Protein AF-A0A0K8PSS9-F1 (afdb_mon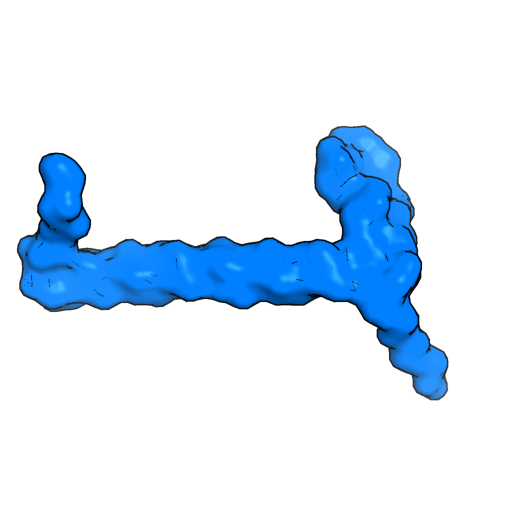omer_lite)

Organism: Streptomyces azureus (NCBI:txid146537)

InterPro domains:
  IPR007061 Mycothiol-S-transferase [PF04978] (2-46)
  IPR034660 DinB/YfiT-like putative metalloenzymes [G3DSA:1.20.120.450] (1-49)
  IPR034660 DinB/YfiT-like putative metalloenzymes [SSF109854] (2-45)

Structure (mmCIF, N/CA/C/O backbone):
data_AF-A0A0K8PSS9-F1
#
_entry.id   AF-A0A0K8PSS9-F1
#
loop_
_atom_site.group_PDB
_atom_site.id
_atom_site.type_symbol
_atom_site.label_atom_id
_atom_site.label_alt_id
_atom_site.label_comp_id
_atom_site.label_asym_id
_atom_site.label_entity_id
_atom_site.label_seq_id
_atom_site.pdbx_PDB_ins_code
_atom_site.Cartn_x
_atom_site.Cartn_y
_atom_site.Cartn_z
_atom_site.occupancy
_atom_site.B_iso_or_equiv
_atom_site.auth_seq_id
_atom_site.auth_comp_id
_atom_site.auth_asym_id
_atom_site.auth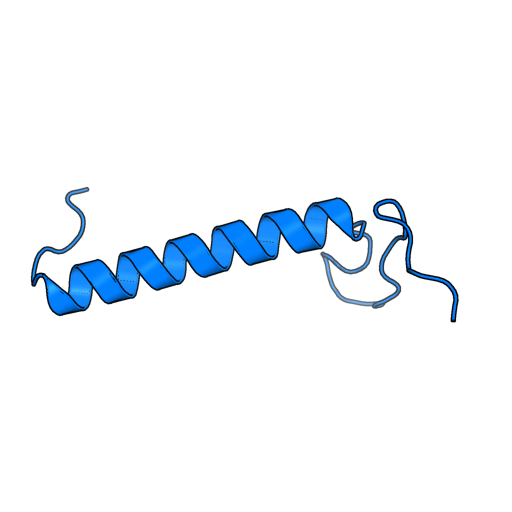_atom_id
_atom_site.pdbx_PDB_model_num
ATOM 1 N N . MET A 1 1 ? -5.468 -7.902 -25.010 1.00 47.25 1 MET A N 1
ATOM 2 C CA . MET A 1 1 ? -4.620 -7.020 -24.176 1.00 47.25 1 MET A CA 1
ATOM 3 C C . MET A 1 1 ? -3.674 -7.912 -23.392 1.00 47.25 1 MET A C 1
ATOM 5 O O . MET A 1 1 ? -4.150 -8.896 -22.843 1.00 47.25 1 MET A O 1
ATOM 9 N N . ALA A 1 2 ? -2.369 -7.641 -23.401 1.00 71.75 2 ALA A N 1
ATOM 10 C CA . ALA A 1 2 ? -1.424 -8.362 -22.547 1.00 71.75 2 ALA A CA 1
ATOM 11 C C . ALA A 1 2 ? -1.440 -7.731 -21.147 1.00 71.75 2 ALA A C 1
ATOM 13 O O . ALA A 1 2 ? -1.428 -6.505 -21.038 1.00 71.75 2 ALA A O 1
ATOM 14 N N . ALA A 1 3 ? -1.515 -8.551 -20.099 1.00 85.94 3 ALA A N 1
ATOM 15 C CA . ALA A 1 3 ? -1.349 -8.082 -18.727 1.00 85.94 3 ALA A CA 1
ATOM 16 C C . ALA A 1 3 ? 0.127 -7.742 -18.467 1.00 85.94 3 ALA A C 1
ATOM 18 O O . ALA A 1 3 ? 1.011 -8.398 -19.020 1.00 85.94 3 ALA A O 1
ATOM 19 N N . ALA A 1 4 ? 0.382 -6.732 -17.632 1.00 89.75 4 ALA A N 1
ATOM 20 C CA . ALA A 1 4 ? 1.732 -6.416 -17.176 1.00 89.75 4 ALA A CA 1
ATOM 21 C C . ALA A 1 4 ? 2.274 -7.544 -16.282 1.00 89.75 4 ALA A C 1
ATOM 23 O O . ALA A 1 4 ? 1.534 -8.118 -15.477 1.00 89.75 4 ALA A O 1
ATOM 24 N N . SER A 1 5 ? 3.561 -7.855 -16.421 1.00 94.75 5 SER A N 1
ATOM 25 C CA . SER A 1 5 ? 4.261 -8.780 -15.534 1.00 94.75 5 SER A CA 1
ATOM 26 C C . SER A 1 5 ? 4.528 -8.116 -14.185 1.00 94.75 5 SER A C 1
ATOM 28 O O . SER A 1 5 ? 4.799 -6.921 -14.101 1.00 94.75 5 SER A O 1
ATOM 30 N N . LEU A 1 6 ? 4.525 -8.901 -13.106 1.00 94.81 6 LEU A N 1
ATOM 31 C CA . LEU A 1 6 ? 4.912 -8.413 -11.777 1.00 94.81 6 LEU A CA 1
ATOM 32 C C . LEU A 1 6 ? 6.367 -7.930 -11.718 1.00 94.81 6 LEU A C 1
ATOM 34 O O . LEU A 1 6 ? 6.713 -7.122 -10.856 1.00 94.81 6 LEU A O 1
ATOM 38 N N . ASP A 1 7 ? 7.201 -8.406 -12.636 1.00 95.88 7 ASP A N 1
ATOM 39 C CA . ASP A 1 7 ? 8.607 -8.026 -12.716 1.00 95.88 7 ASP A CA 1
ATOM 40 C C . ASP A 1 7 ? 8.843 -6.873 -13.713 1.00 95.88 7 ASP A C 1
ATOM 42 O O . ASP A 1 7 ? 9.982 -6.440 -13.890 1.00 95.88 7 ASP A O 1
ATOM 46 N N . ASP A 1 8 ? 7.779 -6.322 -14.317 1.00 94.81 8 ASP A N 1
ATOM 47 C CA . ASP A 1 8 ? 7.874 -5.120 -15.146 1.00 94.81 8 ASP A CA 1
ATOM 48 C C . ASP A 1 8 ? 8.297 -3.921 -14.294 1.00 94.81 8 ASP A C 1
ATOM 50 O O . ASP A 1 8 ? 7.714 -3.637 -13.243 1.00 94.81 8 ASP A O 1
ATOM 54 N N . VAL A 1 9 ? 9.314 -3.203 -14.769 1.00 94.75 9 VAL A N 1
ATOM 55 C CA . VAL A 1 9 ? 9.888 -2.033 -14.098 1.00 94.75 9 VAL A CA 1
ATOM 56 C C . VAL A 1 9 ? 9.228 -0.748 -14.593 1.00 94.75 9 VAL A C 1
ATOM 58 O O . VAL A 1 9 ? 8.993 -0.571 -15.794 1.00 94.75 9 VAL A O 1
ATOM 61 N N . GLY A 1 10 ? 8.948 0.163 -13.658 1.00 90.56 10 GLY A N 1
ATOM 62 C CA . GLY A 1 10 ? 8.441 1.500 -13.951 1.00 90.56 10 GLY A CA 1
ATOM 63 C C . GLY A 1 10 ? 9.347 2.294 -14.901 1.00 90.56 10 GLY A C 1
ATOM 64 O O . GLY A 1 10 ? 10.534 2.022 -15.061 1.00 90.56 10 GLY A O 1
ATOM 65 N N . ARG A 1 11 ? 8.775 3.300 -15.571 1.00 86.81 11 ARG A N 1
ATOM 66 C CA . ARG A 1 11 ? 9.501 4.160 -16.525 1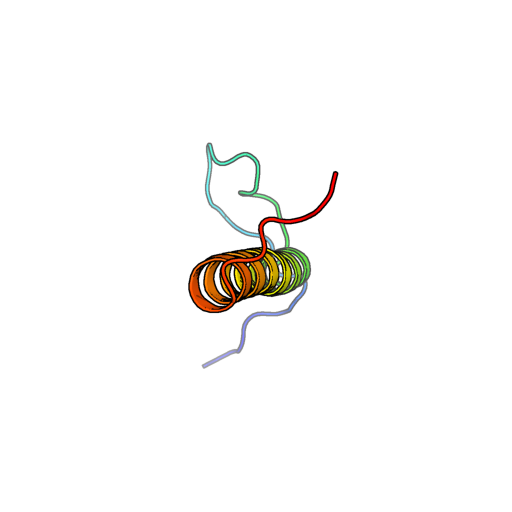.00 86.81 11 ARG A CA 1
ATOM 67 C C . ARG A 1 11 ? 9.330 5.641 -16.214 1.00 86.81 11 ARG A C 1
ATOM 69 O O . ARG A 1 11 ? 9.184 6.443 -17.128 1.00 86.81 11 ARG A O 1
ATOM 76 N N . HIS A 1 12 ? 9.300 6.003 -14.932 1.00 85.00 12 HIS A N 1
ATOM 77 C CA . HIS A 1 12 ? 9.118 7.394 -14.516 1.00 85.00 12 HIS A CA 1
ATOM 78 C C . HIS A 1 12 ? 10.473 8.058 -14.214 1.00 85.00 12 HIS A C 1
ATOM 80 O O . HIS A 1 12 ? 10.942 7.985 -13.072 1.00 85.00 12 HIS A O 1
ATOM 86 N N . PRO A 1 13 ? 11.119 8.723 -15.195 1.00 79.69 13 PRO A N 1
ATOM 87 C CA . PRO A 1 13 ? 12.364 9.439 -14.947 1.00 79.69 13 PRO A CA 1
ATOM 88 C C . PRO A 1 13 ? 12.159 10.516 -13.872 1.00 79.69 13 PRO A C 1
ATOM 90 O O . PRO A 1 13 ? 11.109 11.153 -13.799 1.00 79.69 13 PRO A O 1
ATOM 93 N N . GLY A 1 14 ? 13.147 10.679 -12.993 1.00 82.69 14 GLY A N 1
ATOM 94 C CA . GLY A 1 14 ? 13.125 11.674 -11.913 1.00 82.69 14 GLY A CA 1
ATOM 95 C C . GLY A 1 14 ? 12.357 11.273 -10.648 1.00 82.69 14 GLY A C 1
ATOM 96 O O . GLY A 1 14 ? 12.468 11.967 -9.642 1.00 82.69 14 GLY A O 1
ATOM 97 N N . ASN A 1 15 ? 11.635 10.147 -10.643 1.00 85.50 15 ASN A N 1
ATOM 98 C CA . ASN A 1 15 ? 11.077 9.587 -9.412 1.00 85.50 15 ASN A CA 1
ATOM 99 C C . ASN A 1 15 ? 12.069 8.580 -8.811 1.00 85.50 15 ASN A C 1
ATOM 101 O O . ASN A 1 15 ? 12.526 7.672 -9.504 1.00 85.50 15 ASN A O 1
ATOM 105 N N . ARG A 1 16 ? 12.370 8.699 -7.512 1.00 82.06 16 ARG A N 1
ATOM 106 C CA . ARG A 1 16 ? 13.233 7.753 -6.782 1.00 82.06 16 ARG A CA 1
ATOM 107 C C . ARG A 1 16 ? 12.719 6.312 -6.869 1.00 82.06 16 ARG A C 1
ATOM 109 O O . ARG A 1 16 ? 13.518 5.391 -6.995 1.00 82.06 16 ARG A O 1
ATOM 116 N N . SER A 1 17 ? 11.400 6.130 -6.864 1.00 85.81 17 SER A N 1
ATOM 117 C CA . SER A 1 17 ? 10.748 4.823 -7.028 1.00 85.81 17 SER A CA 1
ATOM 118 C C . SER A 1 17 ? 10.451 4.484 -8.492 1.00 85.81 17 SER A C 1
ATOM 120 O O . SER A 1 17 ? 9.812 3.476 -8.778 1.00 85.81 17 SER A O 1
ATOM 122 N N . GLY A 1 18 ? 10.919 5.304 -9.439 1.00 86.38 18 GLY A N 1
ATOM 123 C CA . GLY A 1 18 ? 10.677 5.140 -10.872 1.00 86.38 18 GLY A CA 1
ATOM 124 C C . GLY A 1 18 ? 11.229 3.840 -11.459 1.00 86.38 18 GLY A C 1
ATOM 125 O O . GLY A 1 18 ? 10.747 3.434 -12.507 1.00 86.38 18 GLY A O 1
ATOM 126 N N . ASN A 1 19 ? 12.164 3.182 -10.762 1.00 88.25 19 ASN A N 1
ATOM 127 C CA . ASN A 1 19 ? 12.770 1.897 -11.132 1.00 88.25 19 ASN A CA 1
ATOM 128 C C . ASN A 1 19 ? 12.248 0.705 -10.303 1.00 88.25 19 ASN A C 1
ATOM 130 O O . ASN A 1 19 ? 12.826 -0.380 -10.362 1.00 88.25 19 ASN A O 1
ATOM 134 N N . ALA A 1 20 ? 11.201 0.881 -9.493 1.00 94.00 20 ALA A N 1
ATOM 135 C CA . ALA A 1 20 ? 10.577 -0.246 -8.807 1.00 94.00 20 ALA A CA 1
ATOM 136 C C . ALA A 1 20 ? 9.842 -1.152 -9.808 1.00 94.00 20 ALA A C 1
ATOM 138 O O . ALA A 1 20 ? 9.342 -0.676 -10.830 1.00 94.00 20 ALA A O 1
ATOM 139 N N . ASN A 1 21 ? 9.761 -2.451 -9.512 1.00 95.94 21 ASN A N 1
ATOM 140 C CA . ASN A 1 21 ? 8.911 -3.363 -10.274 1.00 95.94 21 ASN A CA 1
ATOM 141 C C . ASN A 1 21 ? 7.464 -3.348 -9.760 1.00 95.94 21 ASN A C 1
ATOM 143 O O . ASN A 1 21 ? 7.190 -2.917 -8.636 1.00 95.94 21 ASN A O 1
ATOM 147 N N . LEU A 1 22 ? 6.530 -3.820 -10.587 1.00 95.25 2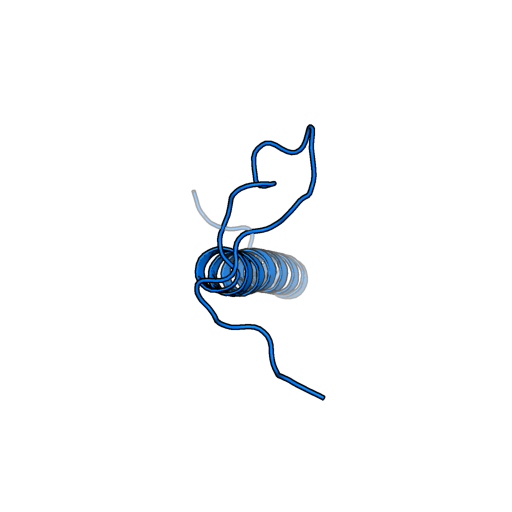2 LEU A N 1
ATOM 148 C CA . LEU A 1 22 ? 5.104 -3.825 -10.263 1.00 95.25 22 LEU A CA 1
ATOM 149 C C . LEU A 1 22 ? 4.803 -4.590 -8.965 1.00 95.25 22 LEU A C 1
ATOM 151 O O . LEU A 1 22 ? 3.964 -4.159 -8.179 1.00 95.25 22 LEU A O 1
ATOM 155 N N . ARG A 1 23 ? 5.523 -5.680 -8.685 1.00 96.88 23 ARG A N 1
ATOM 156 C CA . ARG A 1 23 ? 5.420 -6.416 -7.417 1.00 96.88 23 ARG A CA 1
ATOM 157 C C . ARG A 1 23 ? 5.686 -5.521 -6.212 1.00 96.88 23 ARG A C 1
ATOM 159 O O . ARG A 1 23 ? 4.880 -5.489 -5.287 1.00 96.88 23 ARG A O 1
ATOM 166 N N . TRP A 1 24 ? 6.804 -4.800 -6.232 1.00 96.19 24 TRP A N 1
ATOM 167 C CA . TRP A 1 24 ? 7.172 -3.860 -5.180 1.00 96.19 24 TRP A CA 1
ATOM 168 C C . TRP A 1 24 ? 6.101 -2.783 -5.035 1.00 96.19 24 TRP A C 1
ATOM 170 O O . TRP A 1 24 ? 5.656 -2.531 -3.920 1.00 96.19 24 TRP A O 1
ATOM 180 N N . MET A 1 25 ? 5.629 -2.216 -6.151 1.00 95.56 25 MET A N 1
ATOM 181 C CA . MET A 1 25 ? 4.595 -1.176 -6.137 1.00 95.56 25 MET A CA 1
ATOM 182 C C . MET A 1 25 ? 3.307 -1.663 -5.477 1.00 95.56 25 MET A C 1
ATOM 184 O O . MET A 1 25 ? 2.755 -0.964 -4.637 1.00 95.56 25 MET A O 1
ATOM 188 N N . LEU A 1 26 ? 2.837 -2.862 -5.825 1.00 96.38 26 LEU A N 1
ATOM 189 C CA . LEU A 1 26 ? 1.605 -3.410 -5.262 1.00 96.38 26 LEU A CA 1
ATOM 190 C C . LEU A 1 26 ? 1.731 -3.675 -3.762 1.00 96.38 26 LEU A C 1
ATOM 192 O O . LEU A 1 26 ? 0.819 -3.329 -3.018 1.00 96.38 26 LEU A O 1
ATOM 196 N N . ILE A 1 27 ? 2.860 -4.231 -3.313 1.00 97.50 27 ILE A N 1
ATOM 197 C CA . ILE A 1 27 ? 3.122 -4.426 -1.880 1.00 97.50 27 ILE A CA 1
ATOM 198 C C . ILE A 1 27 ? 3.118 -3.074 -1.157 1.00 97.50 27 ILE A C 1
ATOM 200 O O . ILE A 1 27 ? 2.383 -2.918 -0.187 1.00 97.50 27 ILE A O 1
ATOM 204 N N . HIS A 1 28 ? 3.823 -2.073 -1.694 1.00 95.94 28 HIS A N 1
ATOM 205 C CA . HIS A 1 28 ? 3.868 -0.734 -1.101 1.00 95.94 28 HIS A CA 1
ATOM 206 C C . HIS A 1 28 ? 2.479 -0.108 -1.010 1.00 95.94 28 HIS A C 1
ATOM 208 O O . HIS A 1 28 ? 2.109 0.418 0.031 1.00 95.94 28 HIS A O 1
ATOM 214 N N . LEU A 1 29 ? 1.674 -0.189 -2.072 1.00 96.62 29 LEU A N 1
ATOM 215 C CA . LEU A 1 29 ? 0.318 0.360 -2.065 1.00 96.62 29 LEU A CA 1
ATOM 216 C C . LEU A 1 29 ? -0.570 -0.312 -1.013 1.00 96.62 29 LEU A C 1
ATOM 218 O O . LEU A 1 29 ? -1.359 0.377 -0.366 1.00 96.62 29 LEU A O 1
ATOM 222 N N . VAL A 1 30 ? -0.439 -1.626 -0.817 1.00 98.19 30 VAL A N 1
ATOM 223 C CA . VAL A 1 30 ? -1.153 -2.342 0.249 1.00 98.19 30 VAL A CA 1
ATOM 224 C C . VAL A 1 30 ? -0.687 -1.865 1.625 1.00 98.19 30 VAL A C 1
ATOM 226 O O . VAL A 1 30 ? -1.529 -1.566 2.469 1.00 98.19 30 VAL A O 1
ATOM 229 N N . GLU A 1 31 ? 0.621 -1.728 1.844 1.00 98.06 31 GLU A N 1
ATOM 230 C CA . GLU A 1 31 ? 1.190 -1.250 3.111 1.00 98.06 31 GLU A CA 1
ATOM 231 C C . GLU A 1 31 ? 0.772 0.194 3.436 1.00 98.06 31 GLU A C 1
ATOM 233 O O . GLU A 1 31 ? 0.313 0.462 4.547 1.00 98.06 31 GLU A O 1
ATOM 238 N N . GLU A 1 32 ? 0.856 1.121 2.473 1.00 97.81 32 GLU A N 1
ATOM 239 C CA . GLU A 1 32 ? 0.391 2.504 2.656 1.00 97.81 32 GLU A CA 1
ATOM 240 C C . GLU A 1 32 ? -1.111 2.558 2.943 1.00 97.81 32 GLU A C 1
ATOM 242 O O . GLU A 1 32 ? -1.559 3.306 3.812 1.00 97.81 32 GLU A O 1
ATOM 247 N N . THR A 1 33 ? -1.905 1.744 2.240 1.00 97.75 33 THR A N 1
ATOM 248 C CA . THR A 1 33 ? -3.353 1.675 2.473 1.00 97.75 33 THR A CA 1
ATOM 249 C C . THR A 1 33 ? -3.661 1.123 3.865 1.00 97.75 33 THR A C 1
ATOM 251 O O . THR A 1 33 ? -4.555 1.641 4.532 1.00 97.75 33 THR A O 1
ATOM 254 N N . GLY A 1 34 ? -2.901 0.127 4.332 1.00 97.44 34 GLY A N 1
ATOM 255 C CA . GLY A 1 34 ? -2.989 -0.393 5.697 1.00 97.44 34 GLY A CA 1
ATOM 256 C C . GLY A 1 34 ? -2.720 0.692 6.738 1.00 97.44 34 GLY A C 1
ATOM 257 O O . GLY A 1 34 ? -3.557 0.916 7.608 1.00 97.44 34 GLY A O 1
ATOM 258 N N . ARG A 1 35 ? -1.632 1.459 6.580 1.00 96.69 35 ARG A N 1
ATOM 259 C CA . ARG A 1 35 ? -1.332 2.601 7.463 1.00 96.69 35 ARG A CA 1
ATOM 260 C C . ARG A 1 35 ? -2.450 3.639 7.489 1.00 96.69 35 ARG A C 1
ATOM 262 O O . ARG A 1 35 ? -2.788 4.153 8.551 1.00 96.69 35 ARG A O 1
ATOM 269 N N . HIS A 1 36 ? -3.038 3.956 6.337 1.00 96.75 36 HIS A N 1
ATOM 270 C CA . HIS A 1 36 ? -4.175 4.875 6.287 1.00 96.75 36 HIS A CA 1
ATOM 27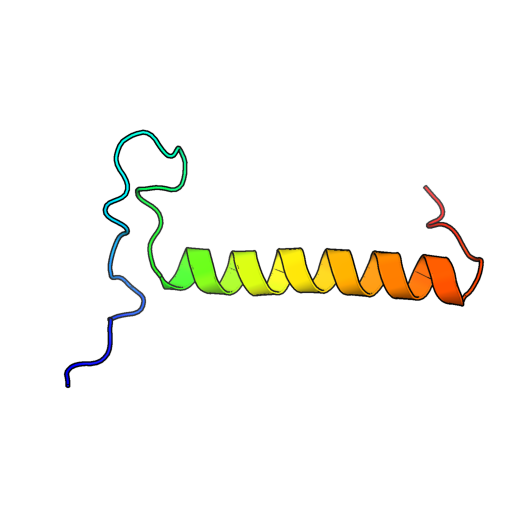1 C C . HIS A 1 36 ? -5.409 4.309 6.995 1.00 96.75 36 HIS A C 1
ATOM 273 O O . HIS A 1 36 ? -6.092 5.049 7.703 1.00 96.75 36 HIS A O 1
ATOM 279 N N . ALA A 1 37 ? -5.691 3.015 6.834 1.00 96.50 37 ALA A N 1
ATOM 280 C CA . ALA A 1 37 ? -6.793 2.357 7.526 1.00 96.50 37 ALA A CA 1
ATOM 281 C C . ALA A 1 37 ? -6.591 2.367 9.050 1.00 96.50 37 ALA A C 1
ATOM 283 O O . ALA A 1 37 ? -7.537 2.661 9.780 1.00 96.50 37 ALA A O 1
ATOM 284 N N . ASP A 1 38 ? -5.363 2.135 9.521 1.00 95.12 38 ASP A N 1
ATOM 285 C CA . ASP A 1 38 ? -5.017 2.223 10.942 1.00 95.12 38 ASP A CA 1
ATOM 286 C C . ASP A 1 38 ? -5.241 3.635 11.493 1.00 95.12 38 ASP A C 1
ATOM 288 O O . ASP A 1 38 ? -5.888 3.786 12.526 1.00 95.12 38 ASP A O 1
ATOM 292 N N . ILE A 1 39 ? -4.809 4.676 10.773 1.00 94.06 39 ILE A N 1
ATOM 293 C CA . ILE A 1 39 ? -5.051 6.076 11.164 1.00 94.06 39 ILE A CA 1
ATOM 294 C C . ILE A 1 39 ? -6.553 6.368 11.257 1.00 94.06 39 ILE A C 1
ATOM 296 O O . ILE A 1 39 ? -7.008 6.982 12.221 1.00 94.06 39 ILE A O 1
ATOM 300 N N . VAL A 1 40 ? -7.344 5.938 10.269 1.00 94.69 40 VAL A N 1
ATOM 301 C CA . VAL A 1 40 ? -8.803 6.134 10.288 1.00 94.69 40 VAL A CA 1
ATOM 302 C C . VAL A 1 40 ? -9.430 5.418 11.482 1.00 94.69 40 VAL A C 1
ATOM 304 O O . VAL A 1 40 ? -10.276 6.001 12.158 1.00 94.69 40 VAL A O 1
ATOM 307 N N . ARG A 1 41 ? -8.996 4.191 11.780 1.00 93.88 41 ARG A N 1
ATOM 308 C CA . ARG A 1 41 ? -9.449 3.446 12.957 1.00 93.88 41 ARG A CA 1
ATOM 309 C C . ARG A 1 41 ? -9.113 4.187 14.254 1.00 93.88 41 ARG A C 1
ATOM 311 O O . ARG A 1 41 ? -9.997 4.364 15.080 1.00 93.88 41 ARG A O 1
ATOM 318 N N . GLU A 1 42 ? -7.888 4.683 14.412 1.00 93.75 42 GLU A N 1
ATOM 319 C CA . GLU A 1 42 ? -7.480 5.465 15.591 1.00 93.75 42 GLU A CA 1
ATOM 320 C C . GLU A 1 42 ? -8.313 6.743 15.775 1.00 93.75 42 GLU A C 1
ATOM 322 O O . GLU A 1 42 ? -8.706 7.081 16.894 1.00 93.75 42 GLU A O 1
ATOM 327 N N . LEU A 1 43 ? -8.626 7.445 14.680 1.00 92.62 43 LEU A N 1
ATOM 328 C CA . LEU A 1 43 ? -9.485 8.632 14.719 1.00 92.62 43 LEU A CA 1
ATOM 329 C C . LEU A 1 43 ? -10.916 8.302 15.167 1.00 92.62 43 LEU A C 1
ATOM 331 O O . LEU A 1 43 ? -11.523 9.108 15.872 1.00 92.62 43 LEU A O 1
ATOM 335 N N . LEU A 1 44 ? -11.451 7.147 14.762 1.00 92.62 44 LEU A N 1
ATOM 336 C CA . LEU A 1 44 ? -12.794 6.694 15.137 1.00 92.62 44 LEU A CA 1
ATOM 337 C C . LEU A 1 44 ? -12.854 6.169 16.576 1.00 92.62 44 LEU A C 1
ATOM 339 O O . LEU A 1 44 ? -13.794 6.487 17.300 1.00 92.62 44 LEU A O 1
ATOM 343 N N . ASP A 1 45 ? -11.847 5.404 16.996 1.00 90.62 45 ASP A N 1
ATOM 344 C CA . ASP A 1 45 ? -11.790 4.785 18.324 1.00 90.62 45 ASP A CA 1
ATOM 345 C C . ASP A 1 45 ? -11.403 5.795 19.424 1.00 90.62 45 ASP A C 1
ATOM 347 O O . ASP A 1 45 ? -11.500 5.493 20.614 1.00 90.62 45 ASP 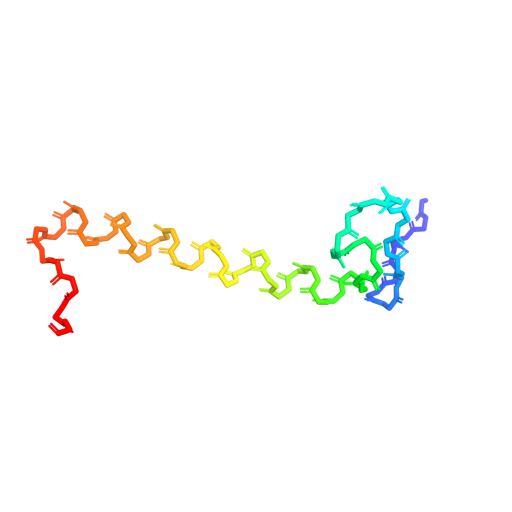A O 1
ATOM 351 N N . GLY A 1 46 ? -10.917 6.990 19.056 1.00 79.00 46 GLY A N 1
ATOM 352 C CA . GLY A 1 46 ? -10.394 7.995 19.992 1.00 79.00 46 GLY A CA 1
ATOM 353 C C . GLY A 1 46 ? -9.102 7.567 20.705 1.00 79.00 46 GLY A C 1
ATOM 354 O O . GLY A 1 46 ? -8.559 8.319 21.516 1.00 79.00 46 GLY A O 1
ATOM 355 N N . ALA A 1 47 ? -8.596 6.374 20.394 1.00 69.12 47 ALA A N 1
ATOM 356 C CA . ALA A 1 47 ? -7.336 5.840 20.870 1.00 69.12 47 ALA A CA 1
ATOM 357 C C . ALA A 1 47 ? -6.236 6.248 19.886 1.00 69.12 47 ALA A C 1
ATOM 359 O O . ALA A 1 47 ? -6.177 5.740 18.771 1.00 69.12 47 ALA A O 1
ATOM 360 N N . LYS A 1 48 ? -5.353 7.166 20.293 1.00 70.69 48 LYS A N 1
ATOM 361 C CA . LYS A 1 48 ? -4.104 7.398 19.557 1.00 70.69 48 LYS A CA 1
ATOM 362 C C . LYS A 1 48 ? -3.131 6.263 19.859 1.00 70.69 48 LYS A C 1
ATOM 364 O O . LYS A 1 48 ? -3.073 5.819 21.007 1.00 70.69 48 LYS A O 1
ATOM 369 N N . GLY A 1 49 ? -2.378 5.812 18.856 1.00 62.00 49 GLY A N 1
ATOM 370 C CA . GLY A 1 49 ? -1.345 4.794 19.035 1.00 62.00 49 GLY A CA 1
ATOM 371 C C . GLY A 1 49 ? -0.412 5.128 20.205 1.00 62.00 49 GLY A C 1
ATOM 372 O O . GLY A 1 49 ? 0.217 6.186 20.225 1.00 62.00 49 GLY A O 1
ATOM 373 N N . TYR A 1 50 ? -0.355 4.233 21.196 1.00 55.91 50 TYR A N 1
ATOM 374 C CA . TYR A 1 50 ? 0.636 4.271 22.267 1.00 55.91 50 TYR A CA 1
ATOM 375 C C . TYR A 1 50 ? 2.012 3.986 21.658 1.00 55.91 50 TYR A C 1
ATOM 377 O O . TYR A 1 50 ? 2.309 2.846 21.297 1.00 55.91 50 TYR A O 1
ATOM 385 N N . TYR A 1 51 ? 2.823 5.032 21.556 1.00 50.97 51 TYR A N 1
ATOM 386 C CA . TYR A 1 51 ? 4.278 4.951 21.506 1.00 50.97 51 TYR A CA 1
ATOM 387 C C . TYR A 1 51 ? 4.840 5.611 22.762 1.00 50.97 51 TYR A C 1
ATOM 389 O O . TYR A 1 51 ? 4.252 6.633 23.192 1.00 50.97 51 TYR A O 1
#

Sequence (51 aa):
MAAASLDDVGRHPGNRSGNANLRWMLIHLVEETGRHADIVRELLDGAKGYY

pLDDT: mean 88.18, std 12.34, range [47.25, 98.19]

Foldseek 3Di:
DDDDDQQDAACDPPDPRRGPGNVVVVVVVVVVVVVVVVVVVCVVVVNDDDD

Secondary structure (DSSP, 8-state):
-PPPPTTPBP--TT-TTTT-BHHHHHHHHHHHHHHHHHHHHHHHH------

Radius of gyration: 16.03 Å; chains: 1; bounding box: 26×20×46 Å